Protein AF-B6VMY8-F1 (afdb_monomer)

Radius of gyration: 25.29 Å; Cα contacts (8 Å, |Δi|>4): 15; chains: 1; bounding box: 64×35×45 Å

Mean predicted aligned error: 16.17 Å

InterPro domains:
  IPR006665 OmpA-like domain [PS51123] (1-37)
  IPR036737 OmpA-like domain superfamily [G3DSA:3.30.1330.60] (3-50)
  IPR036737 OmpA-like domain superfamily [SSF103088] (5-35)

Solvent-accessible surface area (backbone atoms only — not comparable to full-atom values): 5116 Å² total; per-residue (Å²): 136,84,82,92,77,84,87,63,83,82,81,71,63,85,42,58,72,89,42,73,68,23,45,56,66,45,70,73,84,89,85,83,87,76,80,60,73,73,80,65,65,64,83,73,81,74,91,69,74,94,75,76,94,75,82,86,78,80,83,78,80,81,78,82,76,88,128

Organism: Photorhabdus asymbiotica subsp. asymbiotica (strain ATCC 43949 / 3105-77) (NCBI:txid553480)

pLDDT: mean 75.5, std 17.01, range [46.81, 97.5]

Foldseek 3Di:
DDDPDDDPDPVDQPADPPDPVSVVNRPDDDDDDDDDPVVPPDDDPPPDDDDDPDDDDDPDDDPDDDD

Secondary structure (DSSP, 8-state):
--------TTSS-SS-TTSHHHHHHH----------TTTT-------S-------------------

Sequence (67 aa):
MWRAVIGEGATRPVATNSTAAGRAANRRVEIRLVPNAVACQRLQPVSGSLSTITSPVQATSHTQKQE

Structure (mmCIF, N/CA/C/O backbone):
data_AF-B6VMY8-F1
#
_entry.id   AF-B6VMY8-F1
#
loop_
_atom_site.group_PDB
_atom_site.id
_atom_site.type_symbol
_atom_site.label_atom_id
_atom_site.label_alt_id
_atom_site.label_comp_id
_atom_site.label_asym_id
_atom_site.label_entity_id
_atom_site.label_seq_id
_atom_site.pdbx_PDB_ins_code
_atom_site.Cartn_x
_atom_site.Cartn_y
_atom_site.Cartn_z
_atom_site.occupancy
_atom_site.B_iso_or_equiv
_atom_site.auth_seq_id
_atom_site.auth_comp_id
_atom_site.auth_asym_id
_atom_site.auth_atom_id
_atom_site.pdbx_PDB_model_num
ATOM 1 N N . MET A 1 1 ? 8.333 -7.146 -21.626 1.00 47.25 1 MET A N 1
ATOM 2 C CA . MET A 1 1 ? 7.279 -6.169 -21.278 1.00 47.25 1 MET A CA 1
ATOM 3 C C . MET A 1 1 ? 7.358 -5.889 -19.786 1.00 47.25 1 MET A C 1
ATOM 5 O O . MET A 1 1 ? 6.989 -6.750 -18.999 1.00 47.25 1 MET A O 1
ATOM 9 N N . TRP A 1 2 ? 7.916 -4.748 -19.385 1.00 54.78 2 TRP A N 1
ATOM 10 C CA . TRP A 1 2 ? 7.937 -4.329 -17.982 1.00 54.78 2 TRP A CA 1
ATOM 11 C C . TRP A 1 2 ? 6.668 -3.515 -17.714 1.00 54.78 2 TRP A C 1
ATOM 13 O O . TRP A 1 2 ? 6.409 -2.526 -18.393 1.00 54.78 2 TRP A O 1
ATOM 23 N N . ARG A 1 3 ? 5.818 -3.959 -16.781 1.00 67.31 3 ARG A N 1
ATOM 24 C CA . ARG A 1 3 ? 4.671 -3.152 -16.340 1.00 67.31 3 ARG A CA 1
ATOM 25 C C . ARG A 1 3 ? 5.195 -2.126 -15.342 1.00 67.31 3 ARG A C 1
ATOM 27 O O . ARG A 1 3 ? 5.763 -2.506 -14.327 1.00 67.31 3 ARG A O 1
ATOM 34 N N . ALA A 1 4 ? 5.017 -0.847 -15.651 1.00 77.94 4 ALA A N 1
ATOM 35 C CA . ALA A 1 4 ? 5.527 0.258 -14.841 1.00 77.94 4 ALA A CA 1
ATOM 36 C C . ALA A 1 4 ? 4.606 0.639 -13.667 1.00 77.94 4 ALA A C 1
ATOM 38 O O . ALA A 1 4 ? 5.049 1.316 -12.746 1.00 77.94 4 ALA A O 1
ATOM 39 N N . VAL A 1 5 ? 3.332 0.220 -13.692 1.00 83.69 5 VAL A N 1
ATOM 40 C CA . VAL A 1 5 ? 2.320 0.587 -12.688 1.00 83.69 5 VAL A CA 1
ATOM 41 C C . VAL A 1 5 ? 1.306 -0.550 -12.513 1.00 83.69 5 VAL A C 1
ATOM 43 O O . VAL A 1 5 ? 0.870 -1.156 -13.496 1.00 83.69 5 VAL A O 1
ATOM 46 N N . ILE A 1 6 ? 0.919 -0.827 -11.265 1.00 88.88 6 ILE A N 1
ATOM 47 C CA . ILE A 1 6 ? -0.172 -1.742 -10.894 1.00 88.88 6 ILE A CA 1
ATOM 48 C C . ILE A 1 6 ? -1.069 -1.021 -9.883 1.00 88.88 6 ILE A C 1
ATOM 50 O O . ILE A 1 6 ? -0.569 -0.390 -8.955 1.00 88.88 6 ILE A O 1
ATOM 54 N N . GLY A 1 7 ? -2.388 -1.113 -10.067 1.00 89.19 7 GLY A N 1
ATOM 55 C CA . GLY A 1 7 ? -3.377 -0.666 -9.087 1.00 89.19 7 GLY A CA 1
ATOM 56 C C . GLY A 1 7 ? -3.934 -1.856 -8.310 1.00 89.19 7 GLY A C 1
ATOM 57 O O . GLY A 1 7 ? -4.522 -2.747 -8.912 1.00 89.19 7 GLY A O 1
ATOM 58 N N . GLU A 1 8 ? -3.762 -1.860 -6.988 1.00 89.06 8 GLU A N 1
ATOM 59 C CA . GLU A 1 8 ? -4.222 -2.947 -6.100 1.00 89.06 8 GLU A CA 1
ATOM 60 C C . GLU A 1 8 ? -5.591 -2.651 -5.450 1.00 89.06 8 GLU A C 1
ATOM 62 O O . GLU A 1 8 ? -6.221 -3.527 -4.870 1.00 89.06 8 GLU A O 1
ATOM 67 N N . GLY A 1 9 ? -6.115 -1.425 -5.551 1.00 88.94 9 GLY A N 1
ATOM 68 C CA . GLY A 1 9 ? -7.434 -1.087 -5.000 1.00 88.94 9 GLY A CA 1
ATOM 69 C C . GLY A 1 9 ? -7.591 -1.512 -3.530 1.00 88.94 9 GLY A C 1
ATOM 70 O O . GLY A 1 9 ? -6.785 -1.143 -2.681 1.00 88.94 9 GLY A O 1
ATOM 71 N N . ALA A 1 10 ? -8.631 -2.294 -3.229 1.00 90.81 10 ALA A N 1
ATOM 72 C CA . ALA A 1 10 ? -8.929 -2.777 -1.877 1.00 90.81 10 ALA A CA 1
ATOM 73 C C . ALA A 1 10 ? -8.424 -4.206 -1.583 1.00 90.81 10 ALA A C 1
ATOM 75 O O . ALA A 1 10 ? -8.733 -4.741 -0.519 1.00 90.81 10 ALA A O 1
ATOM 76 N N . THR A 1 11 ? -7.679 -4.843 -2.493 1.00 92.75 11 THR A N 1
ATOM 77 C CA . THR A 1 11 ? -7.293 -6.266 -2.369 1.00 92.75 11 THR A CA 1
ATOM 78 C C . THR A 1 11 ? -6.123 -6.494 -1.414 1.00 92.75 11 THR A C 1
ATOM 80 O O . THR A 1 11 ? -5.937 -7.609 -0.930 1.00 92.75 11 THR A O 1
ATOM 83 N N . ARG A 1 12 ? -5.345 -5.446 -1.108 1.00 91.94 12 ARG A N 1
ATOM 84 C CA . ARG A 1 12 ? -4.185 -5.505 -0.202 1.00 91.94 12 ARG A CA 1
ATOM 85 C C . ARG A 1 12 ? -4.239 -4.408 0.870 1.00 91.94 12 ARG A C 1
ATOM 87 O O . ARG A 1 12 ? -3.422 -3.486 0.846 1.00 91.94 12 ARG A O 1
ATOM 94 N N . PRO A 1 13 ? -5.205 -4.470 1.801 1.00 95.06 13 PRO A N 1
ATOM 95 C CA . PRO A 1 13 ? -5.304 -3.491 2.874 1.00 95.06 13 PRO A CA 1
ATOM 96 C C . PRO A 1 13 ? -4.169 -3.673 3.890 1.00 95.06 13 PRO A C 1
ATOM 98 O O . PRO A 1 13 ? -3.839 -4.795 4.271 1.00 95.06 13 PRO A O 1
ATOM 101 N N . VAL A 1 14 ? -3.601 -2.563 4.363 1.00 94.88 14 VAL A N 1
ATOM 102 C CA . VAL A 1 14 ? -2.626 -2.554 5.471 1.00 94.88 14 VAL A CA 1
ATOM 103 C C . VAL A 1 14 ? -3.305 -2.337 6.827 1.00 94.88 14 VAL A C 1
ATOM 105 O O . VAL A 1 14 ? -2.723 -2.624 7.868 1.00 94.88 14 VAL A O 1
ATOM 108 N N . ALA A 1 15 ? -4.552 -1.861 6.817 1.00 96.38 15 ALA A N 1
ATOM 109 C CA . ALA A 1 15 ? -5.415 -1.707 7.980 1.00 96.38 15 ALA A CA 1
ATOM 110 C C . ALA A 1 15 ? -6.867 -2.088 7.641 1.00 96.38 15 ALA A C 1
ATOM 112 O O . ALA A 1 15 ? -7.262 -2.136 6.476 1.00 96.38 15 ALA A O 1
ATOM 113 N N . THR A 1 16 ? -7.701 -2.327 8.656 1.00 95.62 16 THR A N 1
ATOM 114 C CA . THR A 1 16 ? -9.128 -2.621 8.440 1.00 95.62 16 THR A CA 1
ATOM 115 C C . THR A 1 16 ? -9.854 -1.472 7.726 1.00 95.62 16 THR A C 1
ATOM 117 O O . THR A 1 16 ? -9.699 -0.306 8.081 1.00 95.62 16 THR A O 1
ATOM 120 N N . ASN A 1 17 ? -10.702 -1.786 6.742 1.00 95.44 17 ASN A N 1
ATOM 121 C CA . ASN A 1 17 ? -11.529 -0.784 6.056 1.00 95.44 17 ASN A CA 1
ATOM 122 C C . ASN A 1 17 ? -12.753 -0.336 6.875 1.00 95.44 17 ASN A C 1
ATOM 124 O O . A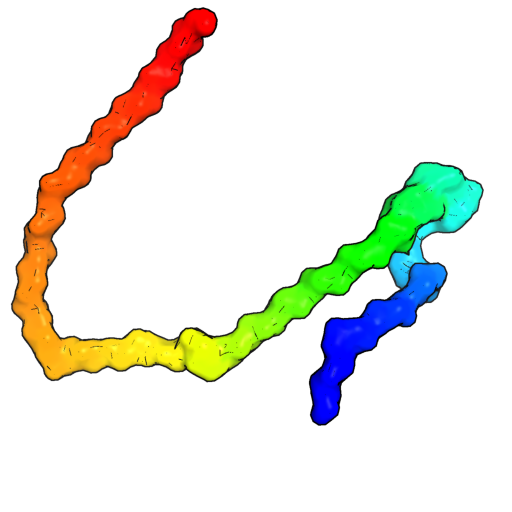SN A 1 17 ? -13.443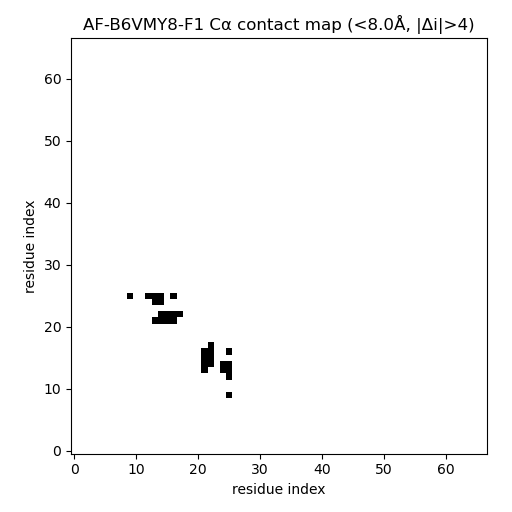 0.610 6.482 1.00 95.44 17 ASN A O 1
ATOM 128 N N . SER A 1 18 ? -13.029 -0.986 8.010 1.00 97.44 18 SER A N 1
ATOM 129 C CA . SER A 1 18 ? -14.212 -0.698 8.828 1.00 97.44 18 SER A CA 1
ATOM 130 C C . SER A 1 18 ? -14.148 0.675 9.501 1.00 97.44 18 SER A C 1
ATOM 132 O O . SER A 1 18 ? -15.182 1.295 9.734 1.00 97.44 18 SER A O 1
ATOM 134 N N . THR A 1 19 ? -12.950 1.203 9.768 1.00 97.25 19 THR A N 1
ATOM 135 C CA . THR A 1 19 ? -12.773 2.510 10.419 1.00 97.25 19 THR A CA 1
ATOM 136 C C . THR A 1 19 ? -12.360 3.588 9.420 1.00 97.25 19 THR A C 1
ATOM 138 O O . THR A 1 19 ? -11.722 3.318 8.400 1.00 97.25 19 THR A O 1
ATOM 141 N N . ALA A 1 20 ? -12.704 4.846 9.713 1.00 97.31 20 ALA A N 1
ATOM 142 C CA . ALA A 1 20 ? -12.284 5.978 8.886 1.00 97.31 20 ALA A CA 1
ATOM 143 C C . ALA A 1 20 ? -10.751 6.113 8.838 1.00 97.31 20 ALA A C 1
ATOM 145 O O . ALA A 1 20 ? -10.184 6.310 7.763 1.00 97.31 20 ALA A O 1
ATOM 146 N N . ALA A 1 21 ? -10.088 5.930 9.985 1.00 97.50 21 ALA A N 1
ATOM 147 C CA . ALA A 1 21 ? -8.632 5.935 10.087 1.00 97.50 21 ALA A CA 1
ATOM 148 C C . ALA A 1 21 ? -7.988 4.814 9.252 1.00 97.50 21 ALA A C 1
ATOM 150 O O . ALA A 1 21 ? -7.041 5.068 8.513 1.00 97.50 21 ALA A O 1
ATOM 151 N N . GLY A 1 22 ? -8.540 3.597 9.286 1.00 97.50 22 GLY A N 1
ATOM 152 C CA . GLY A 1 22 ? -8.020 2.479 8.498 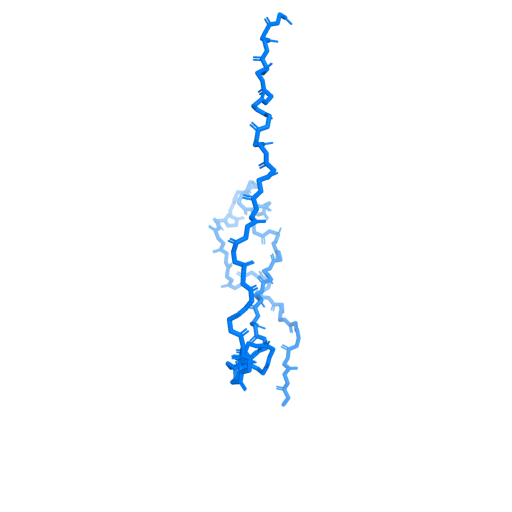1.00 97.50 22 GLY A CA 1
ATOM 153 C C . GLY A 1 22 ? -8.175 2.685 6.987 1.00 97.50 22 GLY A C 1
ATOM 154 O O . GLY A 1 22 ? -7.226 2.463 6.235 1.00 97.50 22 GLY A O 1
ATOM 155 N N . ARG A 1 23 ? -9.306 3.243 6.525 1.00 96.56 23 ARG A N 1
ATOM 156 C CA . ARG A 1 23 ? -9.462 3.651 5.112 1.00 96.56 23 ARG A CA 1
ATOM 157 C C . ARG A 1 23 ? -8.489 4.752 4.708 1.00 96.56 23 ARG A C 1
ATOM 159 O O . ARG A 1 23 ? -8.055 4.778 3.560 1.00 96.56 23 ARG A O 1
ATOM 166 N N . ALA A 1 24 ? -8.172 5.673 5.619 1.00 96.81 24 ALA A N 1
ATOM 167 C CA . ALA A 1 24 ? -7.170 6.699 5.361 1.00 96.81 24 ALA A CA 1
ATOM 168 C C . ALA A 1 24 ? -5.777 6.093 5.180 1.00 96.81 24 ALA A C 1
ATOM 170 O O . ALA A 1 24 ? -5.110 6.430 4.208 1.00 96.81 24 ALA A O 1
ATOM 171 N N . ALA A 1 25 ? -5.396 5.140 6.032 1.00 95.88 25 ALA A N 1
ATOM 172 C CA . ALA A 1 25 ? -4.128 4.422 5.913 1.00 95.88 25 ALA A CA 1
ATOM 173 C C . ALA A 1 25 ? -4.027 3.584 4.621 1.00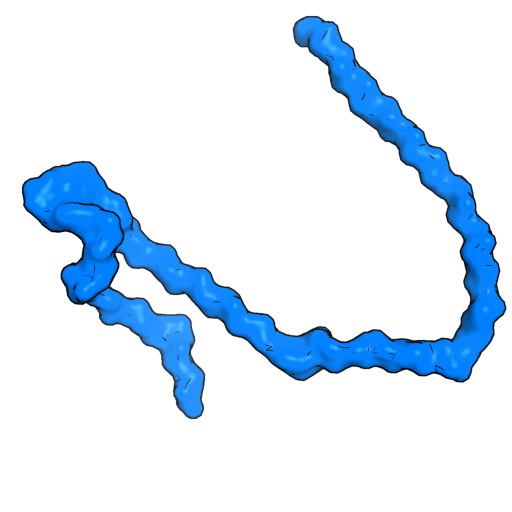 95.88 25 ALA A C 1
ATOM 175 O O . ALA A 1 25 ? -2.949 3.460 4.044 1.00 95.88 25 ALA A O 1
ATOM 176 N N . ASN A 1 26 ? -5.147 3.039 4.136 1.00 96.19 26 ASN A N 1
ATOM 177 C CA . ASN A 1 26 ? -5.181 2.222 2.918 1.00 96.19 26 ASN A CA 1
ATOM 178 C C . ASN A 1 26 ? -5.090 3.033 1.609 1.00 96.19 26 ASN A C 1
ATOM 180 O O . ASN A 1 26 ? -4.798 2.451 0.564 1.00 96.19 26 ASN A O 1
ATOM 184 N N . ARG A 1 27 ? -5.313 4.357 1.622 1.00 95.38 27 ARG A N 1
ATOM 185 C CA . ARG A 1 27 ? -5.114 5.219 0.439 1.00 95.38 27 ARG A CA 1
ATOM 186 C C . ARG A 1 27 ? -3.620 5.465 0.233 1.00 95.38 27 ARG A C 1
ATOM 188 O O . ARG A 1 27 ? -3.067 6.440 0.732 1.00 95.38 27 ARG A O 1
ATOM 195 N N . ARG A 1 28 ? -2.970 4.543 -0.476 1.00 94.31 28 ARG A N 1
ATOM 196 C CA . ARG A 1 28 ? -1.510 4.410 -0.516 1.00 94.31 28 ARG A CA 1
ATOM 197 C C . ARG A 1 28 ? -0.994 4.133 -1.923 1.00 94.31 28 ARG A C 1
ATOM 199 O O . ARG A 1 28 ? -1.638 3.441 -2.705 1.00 94.31 28 ARG A O 1
ATOM 206 N N . VAL A 1 29 ? 0.215 4.623 -2.188 1.00 93.38 29 VAL A N 1
ATOM 207 C CA . VAL A 1 29 ? 1.017 4.285 -3.369 1.00 93.38 29 VAL A CA 1
ATOM 208 C C . VAL A 1 29 ? 2.286 3.574 -2.907 1.00 93.38 29 VAL A C 1
ATOM 210 O O . VAL A 1 29 ? 2.968 4.048 -2.001 1.00 93.38 29 VAL A O 1
ATOM 213 N N . GLU A 1 30 ? 2.598 2.433 -3.522 1.00 91.12 30 GLU A N 1
ATOM 214 C CA . GLU A 1 30 ? 3.852 1.708 -3.307 1.00 91.12 30 GLU A CA 1
ATOM 215 C C . GLU A 1 30 ? 4.808 1.954 -4.465 1.00 91.12 30 GLU A C 1
ATOM 217 O O . GLU A 1 30 ? 4.453 1.746 -5.625 1.00 91.12 30 GLU A O 1
ATOM 222 N N . ILE A 1 31 ? 6.041 2.341 -4.148 1.00 90.81 31 ILE A N 1
ATOM 223 C CA . ILE A 1 31 ? 7.102 2.511 -5.138 1.00 90.81 31 ILE A CA 1
ATOM 224 C C . ILE A 1 31 ? 8.187 1.486 -4.836 1.00 90.81 31 ILE A C 1
ATOM 226 O O . ILE A 1 31 ? 8.797 1.512 -3.768 1.00 90.81 31 ILE A O 1
ATOM 230 N N . ARG A 1 32 ? 8.441 0.583 -5.788 1.00 87.50 32 ARG A N 1
ATOM 231 C CA . ARG A 1 32 ? 9.537 -0.383 -5.700 1.00 87.50 32 ARG A CA 1
ATOM 232 C C . ARG A 1 32 ? 10.636 0.005 -6.675 1.00 87.50 32 ARG A C 1
ATOM 234 O O . ARG A 1 32 ? 10.465 -0.103 -7.886 1.00 87.50 32 ARG A O 1
ATOM 241 N N . LEU A 1 33 ? 11.772 0.430 -6.134 1.00 86.56 33 LEU A N 1
ATOM 242 C CA . LEU A 1 33 ? 12.963 0.719 -6.921 1.00 86.56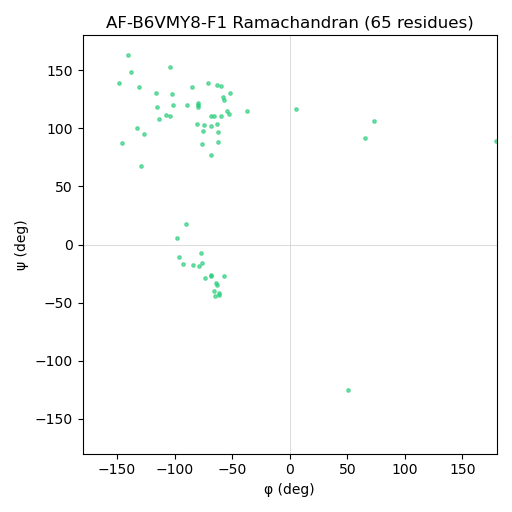 33 LEU A CA 1
ATOM 243 C C . LEU A 1 33 ? 13.672 -0.597 -7.236 1.00 86.56 33 LEU A C 1
ATOM 245 O O . LEU A 1 33 ? 14.084 -1.322 -6.330 1.00 86.56 33 LEU A O 1
ATOM 249 N N . VAL A 1 34 ? 13.794 -0.915 -8.522 1.00 84.31 34 VAL A N 1
ATOM 250 C CA . VAL A 1 34 ? 14.617 -2.031 -8.988 1.00 84.31 34 VAL A CA 1
ATOM 251 C C . VAL A 1 34 ? 15.885 -1.427 -9.580 1.00 84.31 34 VAL A C 1
ATOM 253 O O . VAL A 1 34 ? 15.799 -0.749 -10.606 1.00 84.31 34 VAL A O 1
ATOM 256 N N . PRO A 1 35 ? 17.051 -1.603 -8.938 1.00 77.31 35 PRO A N 1
ATOM 257 C CA . PRO A 1 35 ? 18.292 -1.073 -9.470 1.00 77.31 35 PRO A CA 1
ATOM 258 C C . PRO A 1 35 ? 18.608 -1.734 -10.810 1.00 77.31 35 PRO A C 1
ATOM 260 O O . PRO A 1 35 ? 18.463 -2.946 -10.984 1.00 77.31 35 PRO A O 1
ATOM 263 N N . ASN A 1 36 ? 19.052 -0.923 -11.768 1.00 79.00 36 ASN A N 1
ATOM 264 C CA . ASN A 1 36 ? 19.566 -1.444 -13.021 1.00 79.00 36 ASN A CA 1
ATOM 265 C C . ASN A 1 36 ? 20.893 -2.161 -12.735 1.00 79.00 36 ASN A C 1
ATOM 267 O O . ASN A 1 36 ? 21.892 -1.516 -12.426 1.00 79.00 36 ASN A O 1
ATOM 271 N N . ALA A 1 37 ? 20.909 -3.488 -12.864 1.00 72.56 37 ALA A N 1
ATOM 272 C CA . ALA A 1 37 ? 22.098 -4.303 -12.624 1.00 72.56 37 ALA A CA 1
ATOM 273 C C . ALA A 1 37 ? 23.301 -3.898 -13.503 1.00 72.56 37 ALA A C 1
ATOM 275 O O . ALA A 1 37 ? 24.445 -4.064 -13.088 1.00 72.56 37 ALA A O 1
ATOM 276 N N . VAL A 1 38 ? 23.057 -3.316 -14.684 1.00 67.88 38 VAL A N 1
ATOM 277 C CA . VAL A 1 38 ? 24.104 -2.805 -15.588 1.00 67.88 38 VAL A CA 1
ATOM 278 C C . VAL A 1 38 ? 24.724 -1.509 -15.054 1.00 67.88 38 VAL A C 1
ATOM 280 O O . VAL A 1 38 ? 25.903 -1.261 -15.276 1.00 67.88 38 VAL A O 1
ATOM 283 N N . ALA A 1 39 ? 23.977 -0.704 -14.293 1.00 66.94 39 ALA A N 1
ATOM 284 C CA . ALA A 1 39 ? 24.504 0.525 -13.694 1.00 66.94 39 ALA A CA 1
ATOM 285 C C . ALA A 1 39 ? 25.541 0.241 -12.595 1.00 66.94 39 ALA A C 1
ATOM 287 O O . ALA A 1 39 ? 26.431 1.050 -12.357 1.00 66.94 39 ALA A O 1
ATOM 288 N N . CYS A 1 40 ? 25.461 -0.930 -11.956 1.00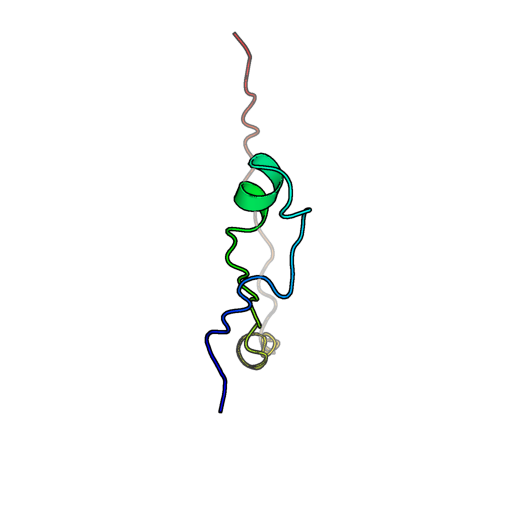 68.94 40 CYS A N 1
ATOM 289 C CA . CYS A 1 40 ? 26.445 -1.396 -10.984 1.00 68.94 40 CYS A CA 1
ATOM 290 C C . CYS A 1 40 ? 27.586 -2.204 -11.624 1.00 68.94 40 CYS A C 1
ATOM 292 O O . CYS A 1 40 ? 28.269 -2.925 -10.894 1.00 68.94 40 CYS A O 1
ATOM 294 N N . GLN A 1 41 ? 27.811 -2.126 -12.948 1.00 64.75 41 GLN A N 1
ATOM 295 C CA . GLN A 1 41 ? 28.984 -2.731 -13.591 1.00 64.75 41 GLN A CA 1
ATOM 296 C C . GLN A 1 41 ? 30.264 -2.086 -13.053 1.00 64.75 41 GLN A C 1
ATOM 298 O O . GLN A 1 41 ? 30.755 -1.078 -13.548 1.00 64.75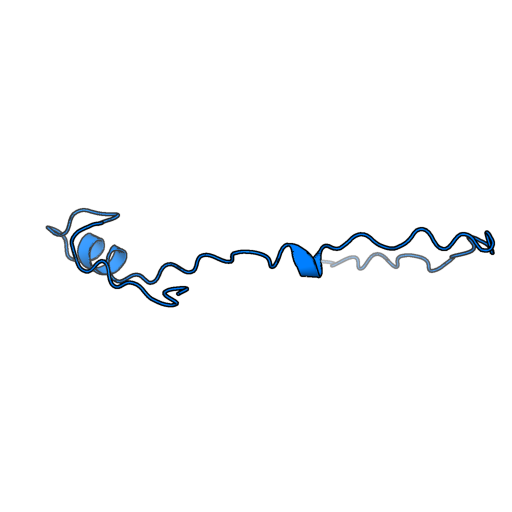 41 GLN A O 1
ATOM 303 N N . ARG A 1 42 ? 30.720 -2.698 -11.958 1.00 61.81 42 ARG A N 1
ATOM 304 C CA . ARG A 1 42 ? 32.021 -2.703 -11.304 1.00 61.81 42 ARG A CA 1
ATOM 305 C C . ARG A 1 42 ? 33.028 -1.740 -11.927 1.00 61.81 42 ARG A C 1
ATOM 307 O O . ARG A 1 42 ? 33.472 -1.956 -13.051 1.00 61.81 42 ARG A O 1
ATOM 314 N N . LEU A 1 43 ? 33.442 -0.756 -11.120 1.00 66.06 43 LEU A N 1
ATOM 315 C CA . LEU A 1 43 ? 34.660 0.025 -11.328 1.00 66.06 43 LEU A CA 1
ATOM 316 C C . LEU A 1 43 ? 35.743 -0.902 -11.876 1.00 66.06 43 LEU A C 1
ATOM 318 O O . LEU A 1 43 ? 36.146 -1.864 -11.212 1.00 66.06 43 LEU A O 1
ATOM 322 N N . GLN A 1 44 ? 36.155 -0.644 -13.113 1.00 65.94 44 GLN A N 1
ATOM 323 C CA . GLN A 1 44 ? 37.314 -1.300 -13.684 1.00 65.94 44 GLN A CA 1
ATOM 324 C C . GLN A 1 44 ? 38.475 -0.991 -12.733 1.00 65.94 44 GLN A C 1
ATOM 326 O O . GLN A 1 44 ? 38.685 0.187 -12.427 1.00 65.94 44 GLN A O 1
ATOM 331 N N . PRO A 1 45 ? 39.198 -1.990 -12.199 1.00 58.31 45 PRO A N 1
ATOM 332 C CA . PRO A 1 45 ? 40.457 -1.690 -11.549 1.00 58.31 45 PRO A CA 1
ATOM 333 C C . PRO A 1 45 ? 41.324 -1.032 -12.620 1.00 58.31 45 PRO A C 1
ATOM 335 O O . PRO A 1 45 ? 41.691 -1.671 -13.605 1.00 58.31 45 PRO A O 1
ATOM 338 N N . VAL A 1 46 ? 41.580 0.267 -12.471 1.00 63.00 46 VAL A N 1
ATOM 339 C CA . VAL A 1 46 ? 42.570 0.964 -13.284 1.00 63.00 46 VAL A CA 1
ATOM 340 C C . VAL A 1 46 ? 43.900 0.295 -12.948 1.00 63.00 46 VAL A C 1
ATOM 342 O O . VAL A 1 46 ? 44.511 0.574 -11.919 1.00 63.00 46 VAL A O 1
ATOM 345 N N . SER A 1 47 ? 44.318 -0.662 -13.778 1.00 68.38 47 SER A N 1
ATOM 346 C CA . SER A 1 47 ? 45.676 -1.199 -13.780 1.00 68.38 47 SER A CA 1
ATOM 347 C C . SER A 1 47 ? 46.600 -0.093 -14.279 1.00 68.38 47 SER A C 1
ATOM 349 O O . SER A 1 47 ? 46.977 -0.056 -15.444 1.00 68.38 47 SER A O 1
ATOM 351 N N . GLY A 1 48 ? 46.898 0.864 -13.406 1.00 61.59 48 GLY A N 1
ATOM 352 C CA . GLY A 1 48 ? 47.694 2.026 -13.758 1.00 61.59 48 GLY A CA 1
ATOM 353 C C . GLY A 1 48 ? 47.865 2.984 -12.592 1.00 61.59 48 GLY A C 1
ATOM 354 O O . GLY A 1 48 ? 47.113 3.938 -12.465 1.00 61.59 48 GLY A O 1
ATOM 355 N N . SER A 1 49 ? 48.923 2.739 -11.818 1.00 58.53 49 SER A N 1
ATOM 356 C CA . SER A 1 49 ? 49.586 3.680 -10.910 1.00 58.53 49 SER A CA 1
ATOM 357 C C . SER A 1 49 ? 48.850 4.042 -9.614 1.00 58.53 49 SER A C 1
ATOM 359 O O . SER A 1 49 ? 47.946 4.873 -9.576 1.00 58.53 49 SER A O 1
ATOM 361 N N . LEU A 1 50 ? 49.352 3.490 -8.501 1.00 66.38 50 LEU A N 1
ATOM 362 C CA . LEU A 1 50 ? 49.311 4.190 -7.222 1.00 66.38 50 LEU A CA 1
ATOM 363 C C . LEU A 1 50 ? 49.933 5.578 -7.421 1.00 66.38 50 LEU A C 1
ATOM 365 O O . LEU A 1 50 ? 51.138 5.707 -7.620 1.00 66.38 50 LEU A O 1
ATOM 369 N N . SER A 1 51 ? 49.133 6.628 -7.320 1.00 55.91 51 SER A N 1
ATOM 370 C CA . SER A 1 51 ? 49.649 7.960 -7.033 1.00 55.91 51 SER A CA 1
ATOM 371 C C . SER A 1 51 ? 48.903 8.506 -5.831 1.00 55.91 51 SER A C 1
ATOM 373 O O . SER A 1 51 ? 47.808 9.042 -5.926 1.00 55.91 51 SER A O 1
ATOM 375 N N . THR A 1 52 ? 49.558 8.294 -4.692 1.00 49.44 52 THR A N 1
ATOM 376 C CA . THR A 1 52 ? 49.621 9.244 -3.585 1.00 49.44 52 THR A CA 1
ATOM 377 C C . THR A 1 52 ? 48.298 9.541 -2.887 1.00 49.44 52 THR A C 1
ATOM 379 O O . THR A 1 52 ? 47.587 10.499 -3.176 1.00 49.44 52 THR A O 1
ATOM 382 N N . ILE A 1 53 ? 48.044 8.751 -1.845 1.00 64.88 53 ILE A N 1
ATOM 383 C CA . ILE A 1 53 ? 47.260 9.193 -0.696 1.00 64.88 53 ILE A CA 1
ATOM 384 C C . ILE A 1 53 ? 48.038 10.345 -0.045 1.00 64.88 53 ILE A C 1
ATOM 386 O O . ILE A 1 53 ? 49.002 10.084 0.664 1.00 64.88 53 ILE A O 1
ATOM 390 N N . THR A 1 54 ? 47.610 11.590 -0.250 1.00 53.41 54 THR A N 1
ATOM 391 C CA . THR A 1 54 ? 47.817 12.656 0.741 1.00 53.41 54 THR A CA 1
ATOM 392 C C . THR A 1 54 ? 46.616 13.593 0.712 1.00 53.41 54 THR A C 1
ATOM 394 O O . THR A 1 54 ? 46.600 14.603 0.015 1.00 53.41 54 THR A O 1
ATOM 397 N N . SER A 1 55 ? 45.591 13.253 1.490 1.00 55.75 55 SER A N 1
ATOM 398 C CA . SER A 1 55 ? 44.657 14.252 2.007 1.00 55.75 55 SER A CA 1
ATOM 399 C C . SER A 1 55 ? 45.241 14.838 3.292 1.00 55.75 55 SER A C 1
ATOM 401 O O . SER A 1 55 ? 45.632 14.077 4.177 1.00 55.75 55 SER A O 1
ATOM 403 N N . PRO A 1 56 ? 45.186 16.165 3.458 1.00 60.19 56 PRO A N 1
ATOM 404 C CA . PRO A 1 56 ? 44.724 16.675 4.732 1.00 60.19 56 PRO A CA 1
ATOM 405 C C . PRO A 1 56 ? 43.689 17.760 4.456 1.00 60.19 56 PRO A C 1
ATOM 407 O O . PRO A 1 56 ? 44.027 18.903 4.164 1.00 60.19 56 PRO A O 1
ATOM 410 N N . VAL A 1 57 ? 42.408 17.413 4.562 1.00 59.62 57 VAL A N 1
ATOM 411 C CA . VAL A 1 57 ? 41.404 18.427 4.878 1.00 59.62 57 VAL A CA 1
ATOM 412 C C . VAL A 1 57 ? 40.861 18.077 6.255 1.00 59.62 57 VAL A C 1
ATOM 414 O O . VAL A 1 57 ? 40.240 17.036 6.461 1.00 59.62 57 VAL A O 1
ATOM 417 N N . GLN A 1 58 ? 41.239 18.894 7.237 1.00 54.69 58 GLN A N 1
ATOM 418 C CA . GLN A 1 58 ? 40.761 18.794 8.609 1.00 54.69 58 GLN A CA 1
ATOM 419 C C . GLN A 1 58 ? 39.237 18.913 8.618 1.00 54.69 58 GLN A C 1
ATOM 421 O O . GLN A 1 58 ? 38.679 19.882 8.106 1.00 54.69 58 GLN A O 1
ATOM 426 N N . ALA A 1 59 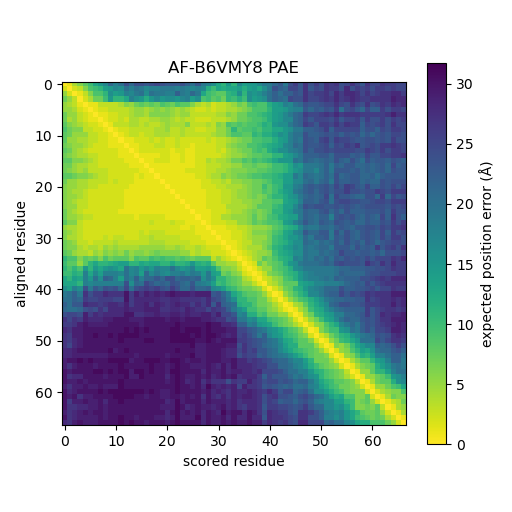? 38.574 17.945 9.247 1.00 58.44 59 ALA A N 1
ATOM 427 C CA . ALA A 1 59 ? 37.186 18.084 9.644 1.00 58.44 59 ALA A CA 1
ATOM 428 C C . ALA A 1 59 ? 37.098 19.183 10.714 1.00 58.44 59 ALA A C 1
ATOM 430 O O . ALA A 1 59 ? 37.579 19.009 11.834 1.00 58.44 59 ALA A O 1
ATOM 431 N N . THR A 1 60 ? 36.510 20.329 10.378 1.00 63.41 60 THR A N 1
ATOM 432 C CA . THR A 1 60 ? 36.092 21.308 11.380 1.00 63.41 60 THR A CA 1
ATOM 433 C C . THR A 1 60 ? 34.757 20.863 11.964 1.00 63.41 60 THR A C 1
ATOM 435 O O . THR A 1 60 ? 33.695 20.975 11.347 1.00 63.41 60 THR A O 1
ATOM 438 N N . SER A 1 61 ? 34.819 20.324 13.180 1.00 53.53 61 SER A N 1
ATOM 439 C CA . SER A 1 61 ? 33.655 20.039 14.014 1.00 53.53 61 SER A CA 1
ATOM 440 C C . SER A 1 61 ? 32.817 21.308 14.177 1.00 53.53 61 SER A C 1
ATOM 442 O O . SER A 1 61 ? 33.262 22.282 14.784 1.00 53.53 61 SER A O 1
ATOM 444 N N . HIS A 1 62 ? 31.598 21.305 13.642 1.00 59.56 62 HIS A N 1
ATOM 445 C CA . HIS A 1 62 ? 30.595 22.301 13.995 1.00 59.56 62 HIS A CA 1
ATOM 446 C C . HIS A 1 62 ? 30.057 21.945 15.382 1.00 59.56 62 HIS A C 1
ATOM 448 O O . HIS A 1 62 ? 29.206 21.071 15.527 1.00 59.56 62 HIS A O 1
ATOM 454 N N . THR A 1 63 ? 30.578 22.601 16.417 1.00 55.00 63 THR A N 1
ATOM 455 C CA . THR A 1 63 ? 29.955 22.581 17.743 1.00 55.00 63 THR A CA 1
ATOM 456 C C . THR A 1 63 ? 28.724 23.478 17.695 1.00 55.00 63 THR A C 1
ATOM 458 O O . THR A 1 63 ? 28.832 24.701 17.745 1.00 55.00 63 THR A O 1
ATOM 461 N N . GLN A 1 64 ? 27.548 22.860 17.606 1.00 59.34 64 GLN A N 1
ATOM 462 C CA . GLN A 1 64 ? 26.282 23.509 17.919 1.00 59.34 64 GLN A CA 1
ATOM 463 C C . GLN A 1 64 ? 26.256 23.761 19.433 1.00 59.34 64 GLN A C 1
ATOM 465 O O . GLN A 1 64 ? 26.050 22.837 20.219 1.00 59.34 64 GLN A O 1
ATOM 470 N N . LYS A 1 65 ? 26.520 25.004 19.853 1.00 55.69 65 LYS A N 1
ATOM 471 C CA . LYS A 1 65 ? 26.130 25.453 21.190 1.00 55.69 65 LYS A CA 1
ATOM 472 C C . LYS A 1 65 ? 24.648 25.809 21.155 1.00 55.69 65 LYS A C 1
ATOM 474 O O . LYS A 1 65 ? 24.229 26.633 20.350 1.00 55.69 65 LYS A O 1
ATOM 479 N N . GLN A 1 66 ? 23.895 25.133 22.015 1.00 46.81 66 GLN A N 1
ATOM 480 C CA . GLN A 1 66 ? 22.632 25.623 22.547 1.00 46.81 66 GLN A CA 1
ATOM 481 C C . GLN A 1 66 ? 22.835 27.028 23.119 1.00 46.81 66 GLN A C 1
ATOM 483 O O . GLN A 1 66 ? 23.743 27.219 23.931 1.00 46.81 66 GLN A O 1
ATOM 488 N N . GLU A 1 67 ? 21.964 27.947 22.715 1.00 49.81 67 GLU A N 1
ATOM 489 C CA . GLU A 1 67 ? 21.219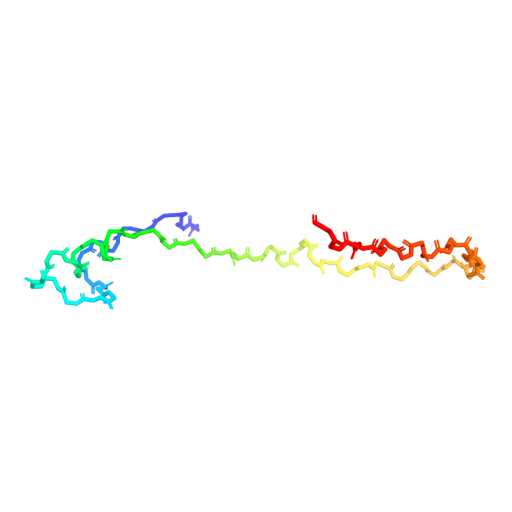 28.828 23.617 1.00 49.81 67 GLU A CA 1
ATOM 490 C C . GLU A 1 67 ? 19.814 29.038 23.041 1.00 49.81 67 GLU A C 1
ATOM 492 O O . GLU A 1 67 ? 19.717 29.217 21.803 1.00 49.81 67 GLU A O 1
#